Protein AF-A0A353VD55-F1 (afdb_monomer_lite)

Structure (mmCIF, N/CA/C/O backbone):
data_AF-A0A353VD55-F1
#
_entry.id   AF-A0A353VD55-F1
#
loop_
_atom_site.group_PDB
_atom_site.id
_atom_site.type_symbol
_atom_site.label_atom_id
_atom_site.label_alt_id
_atom_site.label_comp_id
_atom_site.label_asym_id
_atom_site.label_entity_id
_atom_site.label_seq_id
_atom_site.pdbx_PDB_ins_code
_atom_site.Cartn_x
_atom_site.Cartn_y
_atom_site.Cartn_z
_atom_site.occupancy
_atom_site.B_iso_or_equiv
_atom_site.auth_seq_id
_atom_site.auth_comp_id
_atom_site.auth_asym_id
_atom_site.auth_atom_id
_atom_site.pdbx_PDB_model_num
ATOM 1 N N . MET A 1 1 ? -8.603 4.888 32.635 1.00 79.81 1 MET A N 1
ATOM 2 C CA . MET A 1 1 ? -8.144 5.585 31.415 1.00 79.81 1 MET A CA 1
ATOM 3 C C . MET A 1 1 ? -7.722 4.513 30.421 1.00 79.81 1 MET A C 1
ATOM 5 O O . MET A 1 1 ? -6.927 3.668 30.808 1.00 79.81 1 MET A O 1
ATOM 9 N N . THR A 1 2 ? -8.288 4.475 29.214 1.00 91.88 2 THR A N 1
ATOM 10 C CA . THR A 1 2 ? -7.999 3.417 28.226 1.00 91.88 2 THR A CA 1
ATOM 11 C C . THR A 1 2 ? -7.077 3.973 27.149 1.00 91.88 2 THR A C 1
ATOM 13 O O . THR A 1 2 ? -7.445 4.933 26.475 1.00 91.88 2 THR A O 1
ATOM 16 N N . ILE A 1 3 ? -5.887 3.392 26.993 1.00 93.56 3 ILE A N 1
ATOM 17 C CA . ILE A 1 3 ? -4.938 3.769 25.938 1.00 93.56 3 ILE A CA 1
ATOM 18 C C . ILE A 1 3 ? -5.338 3.043 24.650 1.00 93.56 3 ILE A C 1
ATOM 20 O O . ILE A 1 3 ? -5.548 1.832 24.666 1.00 93.56 3 ILE A O 1
ATOM 24 N N . LYS A 1 4 ? -5.456 3.782 23.541 1.00 94.81 4 LYS A N 1
ATOM 25 C CA . LYS A 1 4 ? -5.664 3.216 22.201 1.00 94.81 4 LYS A CA 1
ATOM 26 C C . LYS A 1 4 ? -4.349 3.257 21.431 1.00 94.81 4 LYS A C 1
ATOM 28 O O . LYS A 1 4 ? -3.719 4.309 21.365 1.00 94.81 4 LYS A O 1
ATOM 33 N N . TYR A 1 5 ? -3.972 2.133 20.833 1.00 95.12 5 TYR A N 1
ATOM 34 C CA . TYR A 1 5 ? -2.825 2.044 19.932 1.00 95.12 5 TYR A CA 1
ATOM 35 C C . TYR A 1 5 ? -3.300 2.187 18.490 1.00 95.12 5 TYR A C 1
ATOM 37 O O . TYR A 1 5 ? -4.360 1.670 18.143 1.00 95.12 5 TYR A O 1
ATOM 45 N N . ARG A 1 6 ? -2.524 2.908 17.677 1.00 96.88 6 ARG A N 1
ATOM 46 C CA . ARG A 1 6 ? -2.741 3.041 16.236 1.00 96.88 6 ARG A CA 1
ATOM 47 C C . ARG A 1 6 ? -1.520 2.487 15.512 1.00 96.88 6 ARG A C 1
ATOM 49 O O . ARG A 1 6 ? -0.394 2.776 15.914 1.00 96.88 6 ARG A O 1
ATOM 56 N N . ILE A 1 7 ? -1.743 1.691 14.478 1.00 95.75 7 ILE A N 1
ATOM 57 C CA . ILE A 1 7 ? -0.726 0.985 13.706 1.00 95.75 7 ILE A CA 1
ATOM 58 C C . ILE A 1 7 ? -0.803 1.464 12.257 1.00 95.75 7 ILE A C 1
ATOM 60 O O . ILE A 1 7 ? -1.861 1.432 11.631 1.00 95.75 7 ILE A O 1
ATOM 64 N N . GLY A 1 8 ? 0.331 1.910 11.722 1.00 96.12 8 GLY A N 1
ATOM 65 C CA . GLY A 1 8 ? 0.492 2.237 10.307 1.00 96.12 8 GLY A CA 1
ATOM 66 C C . GLY A 1 8 ? 1.337 1.194 9.585 1.00 96.12 8 GLY A C 1
ATOM 67 O O . GLY A 1 8 ? 2.223 0.590 10.190 1.00 96.12 8 GLY A O 1
ATOM 68 N N . ALA A 1 9 ? 1.083 1.002 8.291 1.00 94.38 9 ALA A N 1
ATOM 69 C CA . ALA A 1 9 ? 1.869 0.119 7.435 1.00 94.38 9 ALA A CA 1
ATOM 70 C C . ALA A 1 9 ? 2.543 0.897 6.294 1.00 94.38 9 ALA A C 1
ATOM 72 O O . ALA A 1 9 ? 1.918 1.728 5.637 1.00 94.38 9 ALA A O 1
ATOM 73 N N . MET A 1 10 ? 3.821 0.593 6.049 1.00 92.25 10 MET A N 1
ATOM 74 C CA . MET A 1 10 ? 4.619 1.134 4.943 1.00 92.25 10 MET A CA 1
ATOM 75 C C . MET A 1 10 ? 5.429 0.006 4.288 1.00 92.25 10 MET A C 1
ATOM 77 O O . MET A 1 10 ? 6.567 -0.247 4.690 1.00 92.25 10 MET A O 1
ATOM 81 N N . PRO A 1 11 ? 4.869 -0.721 3.315 1.00 85.50 11 PRO A N 1
ATOM 82 C CA . PRO A 1 11 ? 5.615 -1.760 2.627 1.00 85.50 11 PRO A CA 1
ATOM 83 C C . PRO A 1 11 ? 6.529 -1.195 1.538 1.00 85.50 11 PRO A C 1
ATOM 85 O O . PRO A 1 11 ? 6.285 -0.152 0.930 1.00 85.50 11 PRO A O 1
ATOM 88 N N . GLY A 1 12 ? 7.596 -1.944 1.288 1.00 82.56 12 GLY A N 1
ATOM 89 C CA . GLY A 1 12 ? 8.578 -1.709 0.242 1.00 82.56 12 GLY A CA 1
ATOM 90 C C . GLY A 1 12 ? 9.749 -2.688 0.394 1.00 82.56 12 GLY A C 1
ATOM 91 O O . GLY A 1 12 ? 9.924 -3.250 1.479 1.00 82.56 12 GLY A O 1
ATOM 92 N N . PRO A 1 13 ? 10.563 -2.899 -0.655 1.00 87.12 13 PRO A N 1
ATOM 93 C CA . PRO A 1 13 ? 10.496 -2.277 -1.984 1.00 87.12 13 PRO A CA 1
ATOM 94 C C . PRO A 1 13 ? 9.346 -2.816 -2.856 1.00 87.12 13 PRO A C 1
ATOM 96 O O . PRO A 1 13 ? 8.786 -3.871 -2.572 1.00 87.12 13 PRO A O 1
ATOM 99 N N . TRP A 1 14 ? 8.996 -2.087 -3.920 1.00 89.88 14 TRP A N 1
ATOM 100 C CA . TRP A 1 14 ? 7.898 -2.450 -4.820 1.00 89.88 14 TRP A CA 1
ATOM 101 C C . TRP A 1 14 ? 8.403 -3.244 -6.034 1.00 89.88 14 TRP A C 1
ATOM 103 O O . TRP A 1 14 ? 9.357 -2.803 -6.683 1.00 89.88 14 TRP A O 1
ATOM 113 N N . PRO A 1 15 ? 7.772 -4.384 -6.376 1.00 90.81 15 PRO A N 1
ATOM 114 C CA . PRO A 1 15 ? 8.042 -5.079 -7.629 1.00 90.81 15 PRO A CA 1
ATOM 115 C C . PRO A 1 15 ? 7.719 -4.194 -8.837 1.00 90.81 15 PRO A C 1
ATOM 117 O O . PRO A 1 15 ? 6.765 -3.414 -8.816 1.00 90.81 15 PRO A O 1
ATOM 120 N N . ALA A 1 16 ? 8.495 -4.337 -9.909 1.00 85.94 16 ALA A N 1
ATOM 121 C CA . ALA A 1 16 ? 8.188 -3.689 -11.178 1.00 85.94 16 ALA A CA 1
ATOM 122 C C . ALA A 1 16 ? 7.044 -4.418 -11.907 1.00 85.94 16 ALA A C 1
ATOM 124 O O . ALA A 1 16 ? 6.878 -5.630 -11.783 1.00 85.94 16 ALA A O 1
ATOM 125 N N . GLY A 1 17 ? 6.290 -3.687 -12.729 1.00 87.06 17 GLY A N 1
ATOM 126 C CA . GLY A 1 17 ? 5.276 -4.283 -13.601 1.00 87.06 17 GLY A CA 1
ATOM 127 C C . GLY A 1 17 ? 4.003 -4.752 -12.872 1.00 87.06 17 GLY A C 1
ATOM 128 O O . GLY A 1 17 ? 3.671 -4.230 -11.805 1.00 87.06 17 GLY A O 1
ATOM 129 N N . PRO A 1 18 ? 3.246 -5.702 -13.458 1.00 90.06 18 PRO A N 1
ATOM 130 C CA . PRO A 1 18 ? 1.921 -6.099 -12.966 1.00 90.06 18 PRO A CA 1
ATOM 131 C C . PRO A 1 18 ? 1.903 -6.630 -11.528 1.00 90.06 18 PRO A C 1
ATOM 133 O O . PRO A 1 18 ? 0.945 -6.381 -10.800 1.00 90.06 18 PRO A O 1
ATOM 136 N N . GLU A 1 19 ? 2.975 -7.294 -11.092 1.00 91.25 19 GLU A N 1
ATOM 137 C CA . GLU A 1 19 ? 3.092 -7.830 -9.730 1.00 91.25 19 GLU A CA 1
ATOM 138 C C . GLU A 1 19 ? 3.048 -6.725 -8.665 1.00 91.25 19 GLU A C 1
ATOM 140 O O . GLU A 1 19 ? 2.464 -6.913 -7.599 1.00 91.25 19 GLU A O 1
ATOM 145 N N . GLY A 1 20 ? 3.606 -5.544 -8.962 1.00 92.19 20 GLY A N 1
ATOM 146 C CA . GLY A 1 20 ? 3.559 -4.389 -8.063 1.00 92.19 20 GLY A CA 1
ATOM 147 C C . GLY A 1 20 ? 2.142 -3.838 -7.891 1.00 92.19 20 GLY A C 1
ATOM 148 O O . GLY A 1 20 ? 1.740 -3.498 -6.778 1.00 92.19 20 GLY A O 1
ATOM 149 N N . ARG A 1 21 ? 1.354 -3.814 -8.974 1.00 92.12 21 ARG A N 1
ATOM 150 C CA . ARG A 1 21 ? -0.065 -3.425 -8.936 1.00 92.12 21 ARG A CA 1
ATOM 151 C C . ARG A 1 21 ? -0.879 -4.410 -8.099 1.00 92.12 21 ARG A C 1
ATOM 153 O O . ARG A 1 21 ? -1.656 -3.989 -7.246 1.00 92.12 21 ARG A O 1
ATOM 160 N N . ASP A 1 22 ? -0.706 -5.706 -8.340 1.00 94.44 22 ASP A N 1
ATOM 161 C CA . ASP A 1 22 ? -1.480 -6.738 -7.650 1.00 94.44 22 ASP A CA 1
ATOM 162 C C . ASP A 1 22 ? -1.130 -6.771 -6.151 1.00 94.44 22 ASP A C 1
ATOM 164 O O . ASP A 1 22 ? -2.019 -6.901 -5.305 1.00 94.44 22 ASP A O 1
ATOM 168 N N . LEU A 1 23 ? 0.146 -6.546 -5.808 1.00 93.88 23 LEU A N 1
ATOM 169 C CA . LEU A 1 23 ? 0.584 -6.352 -4.427 1.00 93.88 23 LEU A CA 1
ATOM 170 C C . LEU A 1 23 ? -0.060 -5.117 -3.785 1.00 93.88 23 LEU A C 1
ATOM 172 O O . LEU A 1 23 ? -0.538 -5.217 -2.656 1.00 93.88 23 LEU A O 1
ATOM 176 N N . LEU A 1 24 ? -0.103 -3.976 -4.483 1.00 94.62 24 LEU A N 1
ATOM 177 C CA . LEU A 1 24 ? -0.739 -2.755 -3.980 1.00 94.62 24 LEU A CA 1
ATOM 178 C C . LEU A 1 24 ? -2.217 -2.993 -3.658 1.00 94.62 24 LEU A C 1
ATOM 180 O O . LEU A 1 24 ? -2.670 -2.647 -2.571 1.00 94.62 24 LEU A O 1
ATOM 184 N N . TYR A 1 25 ? -2.966 -3.619 -4.567 1.00 95.69 25 TYR A N 1
ATOM 185 C CA . TYR A 1 25 ? -4.383 -3.907 -4.335 1.00 95.69 25 TYR A CA 1
ATOM 186 C C . TYR A 1 25 ? -4.585 -4.854 -3.159 1.00 95.69 25 TYR A C 1
ATOM 188 O O . TYR A 1 25 ? -5.408 -4.581 -2.288 1.00 95.69 25 TYR A O 1
ATOM 196 N N . ARG A 1 26 ? -3.789 -5.924 -3.086 1.00 95.81 26 ARG A N 1
ATOM 197 C CA . ARG A 1 26 ? -3.867 -6.880 -1.980 1.00 95.81 26 ARG A CA 1
ATOM 198 C C . ARG A 1 26 ? -3.535 -6.237 -0.637 1.00 95.81 26 ARG A C 1
ATOM 200 O O . ARG A 1 26 ? -4.171 -6.559 0.362 1.00 95.81 26 ARG A O 1
ATOM 207 N N . LEU A 1 27 ? -2.542 -5.351 -0.609 1.00 95.62 27 LEU A N 1
ATOM 208 C CA . LEU A 1 27 ? -2.174 -4.598 0.583 1.00 95.62 27 LEU A CA 1
ATOM 209 C C . LEU A 1 27 ? -3.326 -3.709 1.053 1.00 95.62 27 LEU A C 1
ATOM 211 O O . LEU A 1 27 ? -3.642 -3.726 2.238 1.00 95.62 27 LEU A O 1
ATOM 215 N N . IL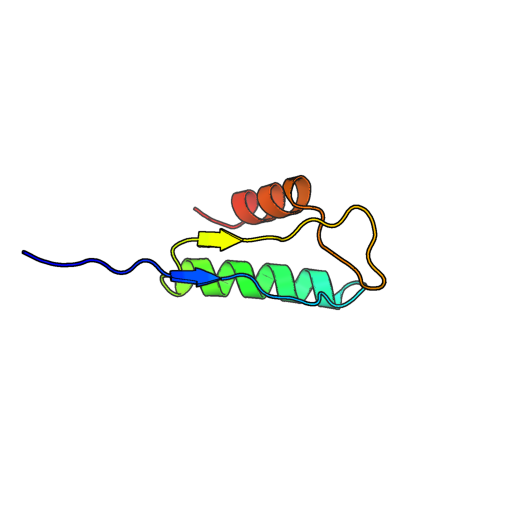E A 1 28 ? -3.935 -2.944 0.141 1.00 96.81 28 ILE A N 1
ATOM 216 C CA . ILE A 1 28 ? -5.049 -2.048 0.472 1.00 96.81 28 ILE A CA 1
ATOM 217 C C . ILE A 1 28 ? -6.190 -2.848 1.098 1.00 96.81 28 ILE A C 1
ATOM 219 O O . ILE A 1 28 ? -6.627 -2.525 2.200 1.00 96.81 28 ILE A O 1
ATOM 223 N N . ASP A 1 29 ? -6.601 -3.935 0.441 1.00 96.12 29 ASP A N 1
ATOM 224 C CA . ASP A 1 29 ? -7.701 -4.776 0.913 1.00 96.12 29 ASP A CA 1
ATOM 225 C C . ASP A 1 29 ? -7.388 -5.404 2.287 1.00 96.12 29 ASP A C 1
ATOM 227 O O . ASP A 1 29 ? -8.257 -5.477 3.158 1.00 96.12 29 ASP A O 1
ATOM 231 N N . LEU A 1 30 ? -6.137 -5.831 2.506 1.00 96.00 30 LEU A N 1
ATOM 232 C CA . LEU A 1 30 ? -5.686 -6.389 3.783 1.00 96.00 30 LEU A CA 1
ATOM 233 C C . LEU A 1 30 ? -5.712 -5.343 4.904 1.00 96.00 30 LEU A C 1
ATOM 235 O O . LEU A 1 30 ? -6.145 -5.651 6.011 1.00 96.00 30 LEU A O 1
ATOM 239 N N . CYS A 1 31 ? -5.227 -4.129 4.645 1.00 96.44 31 CYS A N 1
ATOM 240 C CA . CYS A 1 31 ? -5.163 -3.073 5.651 1.00 96.44 31 CYS A CA 1
ATOM 241 C C . CYS A 1 31 ? -6.556 -2.561 6.032 1.00 96.44 31 CYS A C 1
ATOM 243 O O . CYS A 1 31 ? -6.839 -2.446 7.225 1.00 96.44 31 CYS A O 1
ATOM 245 N N . GLU A 1 32 ? -7.423 -2.346 5.040 1.00 95.75 32 GLU A N 1
ATOM 246 C CA . GLU A 1 32 ? -8.818 -1.933 5.231 1.00 95.75 32 GLU A CA 1
ATOM 247 C C . GLU A 1 32 ? -9.597 -2.960 6.069 1.00 95.75 32 GLU A C 1
ATOM 249 O O . GLU A 1 32 ? -10.269 -2.613 7.039 1.00 95.75 32 GLU A O 1
ATOM 254 N N . GLY A 1 33 ? -9.470 -4.252 5.741 1.00 95.06 33 GLY A N 1
ATOM 255 C CA . GLY A 1 33 ? -10.147 -5.326 6.474 1.00 95.06 33 GLY A CA 1
ATOM 256 C C . GLY A 1 33 ? -9.483 -5.717 7.801 1.00 95.06 33 GLY A C 1
ATOM 257 O O . GLY A 1 33 ? -10.120 -6.348 8.643 1.00 95.06 33 GLY A O 1
ATOM 258 N N . GLY A 1 34 ? -8.204 -5.379 7.987 1.00 94.38 34 GLY A N 1
ATOM 259 C CA . GLY A 1 34 ? -7.353 -5.874 9.075 1.00 94.38 34 GLY A CA 1
ATOM 260 C C . GLY A 1 34 ? -7.214 -4.946 10.281 1.00 94.38 34 GLY A C 1
ATOM 261 O O . GLY A 1 34 ? -6.493 -5.287 11.217 1.00 94.38 34 GLY A O 1
ATOM 262 N N . GLY A 1 35 ? -7.870 -3.782 10.277 1.00 92.38 35 GLY A N 1
ATOM 263 C CA . GLY A 1 35 ? -7.787 -2.812 11.374 1.00 92.38 35 GLY A CA 1
ATOM 264 C C . GLY A 1 35 ? -6.472 -2.028 11.414 1.00 92.38 35 GLY A C 1
ATOM 265 O O . GLY A 1 35 ? -6.067 -1.575 12.483 1.00 92.38 35 GLY A O 1
ATOM 266 N N . ILE A 1 36 ? -5.797 -1.881 10.269 1.00 96.56 36 ILE A N 1
ATOM 267 C CA . ILE A 1 36 ? -4.639 -0.994 10.132 1.00 96.56 36 ILE A CA 1
ATOM 268 C C . ILE A 1 36 ? -5.138 0.438 9.969 1.00 96.5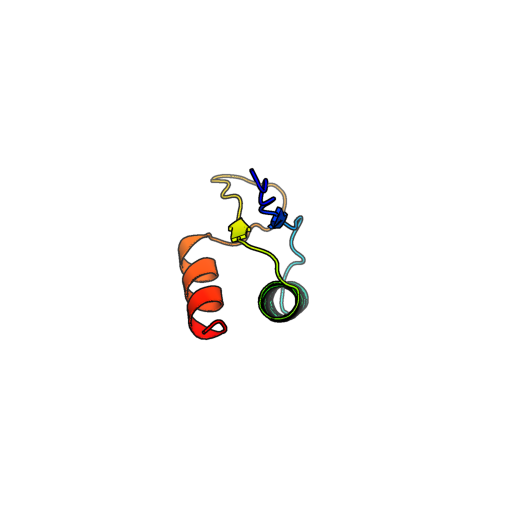6 36 ILE A C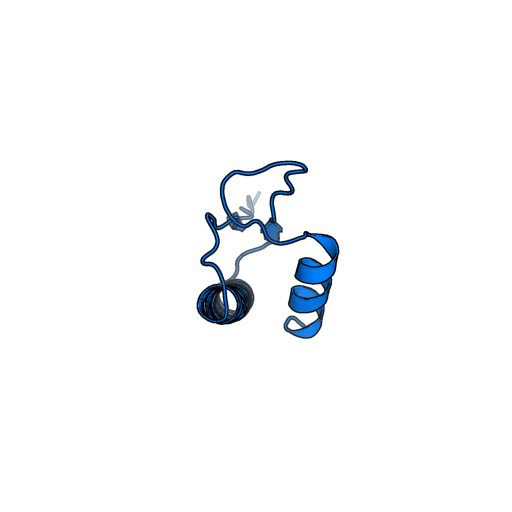 1
ATOM 270 O O . ILE A 1 36 ? -6.005 0.726 9.152 1.00 96.56 36 ILE A O 1
ATOM 274 N N . ASP A 1 37 ? -4.572 1.354 10.746 1.00 96.62 37 ASP A N 1
ATOM 275 C CA . ASP A 1 37 ? -5.115 2.700 10.899 1.00 96.62 37 ASP A CA 1
ATOM 276 C C . ASP A 1 37 ? -4.625 3.690 9.841 1.00 96.62 37 ASP A C 1
ATOM 278 O O . ASP A 1 37 ? -5.196 4.772 9.702 1.00 96.62 37 ASP A O 1
ATOM 282 N N . SER A 1 38 ? -3.521 3.375 9.159 1.00 95.50 38 SER A N 1
ATOM 283 C CA . SER A 1 38 ? -2.945 4.227 8.116 1.00 95.50 38 SER A CA 1
ATOM 284 C C . SER A 1 38 ? -2.030 3.452 7.168 1.00 95.50 38 SER A C 1
ATOM 286 O O . SER A 1 38 ? -1.289 2.558 7.581 1.00 95.50 38 SER A O 1
ATOM 288 N N . LEU A 1 39 ? -2.044 3.848 5.896 1.00 95.19 39 LEU A N 1
ATOM 289 C CA . LEU A 1 39 ? -1.072 3.441 4.886 1.00 95.19 39 LEU A CA 1
ATOM 290 C C . LEU A 1 39 ? -0.118 4.597 4.600 1.00 95.19 39 LEU A C 1
ATOM 292 O O . LEU A 1 39 ? -0.535 5.750 4.511 1.00 95.19 39 LEU A O 1
ATOM 296 N N . TRP A 1 40 ? 1.160 4.272 4.451 1.00 94.88 40 TRP A N 1
ATOM 297 C CA . TRP A 1 40 ? 2.226 5.235 4.211 1.00 94.88 40 TRP A CA 1
ATOM 298 C C . TRP A 1 40 ? 2.982 4.835 2.949 1.00 94.88 40 TRP A C 1
ATOM 300 O O . TRP A 1 40 ? 3.265 3.656 2.728 1.00 94.88 40 TRP A O 1
ATOM 310 N N . PHE A 1 41 ? 3.347 5.827 2.138 1.00 92.88 41 PHE A N 1
ATOM 311 C CA . PHE A 1 41 ? 4.109 5.635 0.908 1.00 92.88 41 PHE A CA 1
ATOM 312 C C . PHE A 1 41 ? 5.284 6.607 0.891 1.00 92.88 41 PHE A C 1
ATOM 314 O O . PHE A 1 41 ? 5.107 7.816 1.026 1.00 92.88 41 PHE A O 1
ATOM 321 N N . SER A 1 42 ? 6.497 6.072 0.758 1.00 89.38 42 SER A N 1
ATOM 322 C CA . SER A 1 42 ? 7.711 6.883 0.682 1.00 89.38 42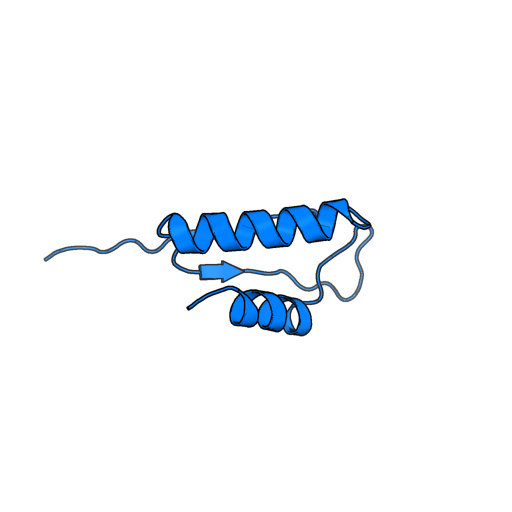 SER A CA 1
ATOM 323 C C . SER A 1 42 ? 7.945 7.377 -0.742 1.00 89.38 42 SER A C 1
ATOM 325 O O . SER A 1 42 ? 8.053 6.552 -1.652 1.00 89.38 42 SER A O 1
ATOM 327 N N . GLU A 1 43 ? 8.151 8.678 -0.911 1.00 89.06 43 GLU A N 1
ATOM 328 C CA . GLU A 1 43 ? 8.620 9.253 -2.170 1.00 89.06 43 GLU A CA 1
ATOM 329 C C . GLU A 1 43 ? 10.146 9.314 -2.223 1.00 89.06 43 GLU A C 1
ATOM 331 O O . GLU A 1 43 ? 10.815 9.528 -1.208 1.00 89.06 43 GLU A O 1
ATOM 336 N N . ARG A 1 44 ? 10.704 9.155 -3.423 1.00 88.19 44 ARG A N 1
ATOM 337 C CA . ARG A 1 44 ? 12.114 9.414 -3.711 1.00 88.19 44 ARG A CA 1
ATOM 338 C C . ARG A 1 44 ? 12.231 10.061 -5.089 1.00 88.19 44 ARG A C 1
ATOM 340 O O . ARG A 1 44 ? 11.817 9.456 -6.069 1.00 88.19 44 ARG A O 1
ATOM 347 N N . LEU A 1 45 ? 12.867 11.235 -5.164 1.00 88.62 45 LEU A N 1
ATOM 348 C CA . LEU A 1 45 ? 13.200 11.896 -6.438 1.00 88.62 45 LEU A CA 1
ATOM 349 C C . LEU A 1 45 ? 14.165 11.064 -7.292 1.00 88.62 45 LEU A C 1
ATOM 351 O O . LEU A 1 45 ? 14.131 11.112 -8.516 1.00 88.62 45 LEU A O 1
ATOM 355 N N . SER A 1 46 ? 15.040 10.306 -6.634 1.00 90.50 46 SER A N 1
ATOM 356 C CA . SER A 1 46 ? 15.957 9.372 -7.271 1.00 90.50 46 SER A CA 1
ATOM 357 C C . SER A 1 46 ? 16.003 8.092 -6.454 1.00 90.50 46 SER A C 1
ATOM 359 O O . SER A 1 46 ? 16.161 8.123 -5.229 1.00 90.50 46 SER A O 1
ATOM 361 N N . SER A 1 47 ? 15.833 6.956 -7.121 1.00 87.19 47 SER A N 1
ATOM 362 C CA . SER A 1 47 ? 15.925 5.648 -6.492 1.00 87.19 47 SER A CA 1
ATOM 363 C C . SER A 1 47 ? 16.456 4.622 -7.490 1.00 87.19 47 SER A C 1
ATOM 365 O O . SER A 1 47 ? 16.037 4.636 -8.646 1.00 87.19 47 SER A O 1
ATOM 367 N N . PRO A 1 48 ? 17.348 3.711 -7.062 1.00 88.25 48 PRO A N 1
ATOM 368 C CA . PRO A 1 48 ? 17.774 2.591 -7.899 1.00 88.25 48 PRO A CA 1
ATOM 369 C C . PRO A 1 48 ? 16.678 1.523 -8.057 1.00 88.25 48 PRO A C 1
ATOM 371 O O . PRO A 1 48 ? 16.827 0.619 -8.875 1.00 88.25 48 PRO A O 1
ATOM 374 N N . SER A 1 49 ? 15.591 1.618 -7.284 1.00 86.00 49 SER A N 1
ATOM 375 C CA . SER A 1 49 ? 14.468 0.680 -7.294 1.00 86.00 49 SER A CA 1
ATOM 376 C C . SER A 1 49 ? 13.152 1.420 -7.548 1.00 86.00 49 SER A C 1
ATOM 378 O O . SER A 1 49 ? 13.028 2.582 -7.157 1.00 86.00 49 SER A O 1
ATOM 380 N N . PRO A 1 50 ? 12.138 0.762 -8.139 1.00 84.81 50 PRO A N 1
ATOM 381 C CA . PRO A 1 50 ? 10.821 1.361 -8.302 1.00 84.81 50 PRO A CA 1
ATOM 382 C C . PRO A 1 50 ? 10.226 1.819 -6.966 1.00 84.81 50 PRO A C 1
ATOM 384 O O . PRO A 1 50 ? 10.241 1.095 -5.965 1.00 84.81 50 PRO A O 1
ATOM 387 N N . VAL A 1 51 ? 9.672 3.028 -6.972 1.00 90.00 51 VAL A N 1
ATOM 388 C CA . VAL A 1 51 ? 8.848 3.569 -5.893 1.00 90.00 51 VAL A CA 1
ATOM 389 C C . VAL A 1 51 ? 7.509 3.984 -6.470 1.00 90.00 51 VAL A C 1
ATOM 391 O O . VAL A 1 51 ? 7.431 4.457 -7.603 1.00 90.00 51 VAL A O 1
ATOM 394 N N . LEU A 1 52 ? 6.455 3.778 -5.693 1.00 91.50 52 LEU A N 1
ATOM 395 C CA . LEU A 1 52 ? 5.143 4.282 -6.044 1.00 91.50 52 LEU A CA 1
ATOM 396 C C . LEU A 1 52 ? 5.121 5.804 -5.875 1.00 91.50 52 LEU A C 1
ATOM 398 O O . LEU A 1 52 ? 5.580 6.317 -4.854 1.00 91.50 52 LEU A O 1
ATOM 402 N N . GLU A 1 53 ? 4.585 6.516 -6.863 1.00 92.44 53 GLU A N 1
ATOM 403 C CA . GLU A 1 53 ? 4.345 7.953 -6.741 1.00 92.44 53 GLU A CA 1
ATOM 404 C C . GLU A 1 53 ? 3.174 8.165 -5.756 1.00 92.44 53 GLU A C 1
ATOM 406 O O . GLU A 1 53 ? 2.097 7.590 -5.969 1.00 92.44 53 GLU A O 1
ATOM 411 N N . PRO A 1 54 ? 3.358 8.899 -4.641 1.00 93.06 54 PRO A N 1
ATOM 412 C CA . PRO A 1 54 ? 2.383 8.896 -3.557 1.00 93.06 54 PRO A CA 1
ATOM 413 C C . PRO A 1 54 ? 1.006 9.443 -3.926 1.00 93.06 54 PRO A C 1
ATOM 415 O O . PRO A 1 54 ? 0.018 8.884 -3.458 1.00 93.06 54 PRO A O 1
ATOM 418 N N . LEU A 1 55 ? 0.890 10.498 -4.737 1.00 95.25 55 LEU A N 1
ATOM 419 C CA . LEU A 1 55 ? -0.412 11.121 -5.009 1.00 95.25 55 LEU A CA 1
ATOM 420 C C . LEU A 1 55 ? -1.321 10.205 -5.828 1.00 95.25 55 LEU A C 1
ATOM 422 O O . LEU A 1 55 ? -2.468 9.957 -5.453 1.00 95.25 55 LEU A O 1
ATOM 426 N N . THR A 1 56 ? -0.802 9.657 -6.921 1.00 95.06 56 THR A N 1
ATOM 427 C CA . THR A 1 56 ? -1.514 8.676 -7.748 1.00 95.06 56 THR A CA 1
ATOM 428 C C . THR A 1 56 ? -1.811 7.401 -6.965 1.00 95.06 56 THR A C 1
ATOM 430 O O . THR A 1 56 ? -2.905 6.847 -7.080 1.00 95.06 56 THR A O 1
ATOM 433 N N . THR A 1 57 ? -0.896 6.972 -6.096 1.00 95.56 57 THR A N 1
ATOM 434 C CA . THR A 1 57 ? -1.112 5.811 -5.223 1.00 95.56 57 THR A CA 1
ATOM 435 C C . THR A 1 57 ? -2.221 6.061 -4.210 1.00 95.56 57 THR A C 1
ATOM 437 O O . THR A 1 57 ? -3.108 5.225 -4.057 1.00 95.56 57 THR A O 1
ATOM 440 N N . MET A 1 58 ? -2.239 7.225 -3.562 1.00 96.56 58 MET A N 1
ATOM 441 C CA . MET A 1 58 ? -3.299 7.596 -2.625 1.00 96.56 58 MET A CA 1
ATOM 442 C C . MET A 1 58 ? -4.658 7.729 -3.318 1.00 96.56 58 MET A C 1
ATOM 444 O O . MET A 1 58 ? -5.670 7.366 -2.723 1.00 96.56 58 MET A O 1
ATOM 448 N N . ALA A 1 59 ? -4.704 8.159 -4.583 1.00 97.88 59 ALA A N 1
ATOM 449 C CA . ALA A 1 59 ? -5.938 8.140 -5.368 1.00 97.88 59 ALA A CA 1
ATOM 450 C C . ALA A 1 59 ? -6.466 6.708 -5.581 1.00 97.88 59 ALA A C 1
ATOM 452 O O . ALA A 1 59 ? -7.667 6.467 -5.469 1.00 97.88 59 ALA A O 1
ATOM 453 N N . VAL A 1 60 ? -5.576 5.740 -5.828 1.00 96.94 60 VAL A N 1
ATOM 454 C CA . VAL A 1 60 ? -5.936 4.313 -5.913 1.00 96.94 60 VAL A CA 1
ATOM 455 C C . VAL A 1 60 ? -6.436 3.777 -4.571 1.00 96.94 60 VAL A C 1
ATOM 457 O O . VAL A 1 60 ? -7.432 3.057 -4.551 1.00 96.94 60 VAL A O 1
ATOM 460 N N . VAL A 1 61 ? -5.769 4.125 -3.464 1.00 97.06 61 VAL A N 1
ATOM 461 C CA . VAL A 1 61 ? -6.211 3.757 -2.107 1.00 97.06 61 VAL A CA 1
ATOM 462 C C . VAL A 1 61 ? -7.626 4.275 -1.873 1.00 97.06 61 VAL A C 1
ATOM 464 O O . VAL A 1 61 ? -8.521 3.480 -1.610 1.00 97.06 61 VAL A O 1
ATOM 467 N N . ALA A 1 62 ? -7.850 5.574 -2.083 1.00 97.25 62 ALA A N 1
ATOM 468 C CA . ALA A 1 62 ? -9.150 6.210 -1.895 1.00 97.25 62 ALA A CA 1
ATOM 469 C C . ALA A 1 62 ? -10.255 5.595 -2.770 1.00 97.25 62 ALA A C 1
ATOM 471 O O . ALA A 1 62 ? -11.398 5.504 -2.339 1.00 97.25 62 ALA A O 1
ATOM 472 N N . ALA A 1 63 ? -9.930 5.146 -3.986 1.00 97.12 63 ALA A N 1
ATOM 473 C CA . ALA A 1 63 ? -10.886 4.476 -4.867 1.00 97.12 63 ALA A CA 1
ATOM 474 C C . ALA A 1 63 ? -11.265 3.053 -4.409 1.00 97.12 63 ALA A C 1
ATOM 476 O O . ALA A 1 63 ? -12.254 2.504 -4.897 1.00 97.12 63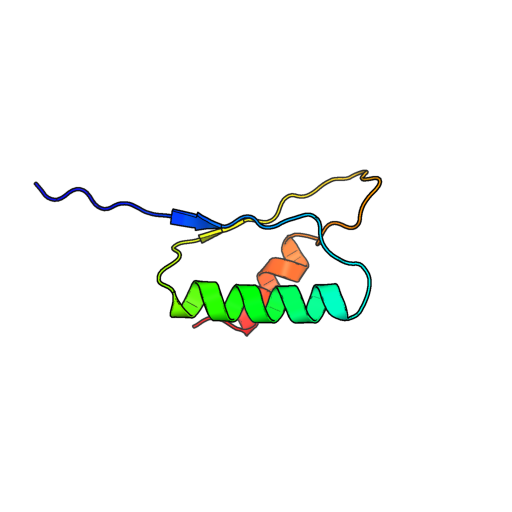 ALA A O 1
ATOM 477 N N . ARG A 1 64 ? -10.475 2.430 -3.524 1.00 95.81 64 ARG A N 1
ATOM 478 C CA . ARG A 1 64 ? -10.683 1.052 -3.043 1.00 95.81 64 ARG A CA 1
ATOM 479 C C . ARG A 1 64 ? -11.167 0.958 -1.595 1.00 95.81 64 ARG A C 1
ATOM 481 O O . ARG A 1 64 ? -11.713 -0.081 -1.234 1.00 95.81 64 ARG A O 1
ATOM 488 N N . THR A 1 65 ? -10.965 1.987 -0.781 1.00 95.38 65 THR A N 1
ATOM 489 C CA . THR A 1 65 ? -11.399 2.038 0.627 1.00 95.38 65 THR A CA 1
ATOM 490 C C . THR A 1 65 ? -12.770 2.709 0.773 1.00 95.38 65 THR A C 1
ATOM 492 O O . THR A 1 65 ? -13.265 3.306 -0.185 1.00 95.38 65 THR A O 1
ATOM 495 N N . ARG A 1 66 ? -13.412 2.592 1.945 1.00 88.38 66 ARG A N 1
ATOM 496 C CA . ARG A 1 66 ? -14.737 3.188 2.220 1.00 88.38 66 ARG A CA 1
ATOM 497 C C . ARG A 1 66 ? -14.690 4.386 3.159 1.00 88.38 66 ARG A C 1
ATOM 499 O O . ARG A 1 66 ? -13.819 4.419 4.050 1.00 88.38 66 ARG A O 1
#

Foldseek 3Di:
DDDDDAAEDEDDDADPDPRSVVVLLVVLVCCQVVRHRYYDFDDDPDDPGDGDDPPVSVVVSVVNHD

Radius of gyration: 13.33 Å; chains: 1; bounding b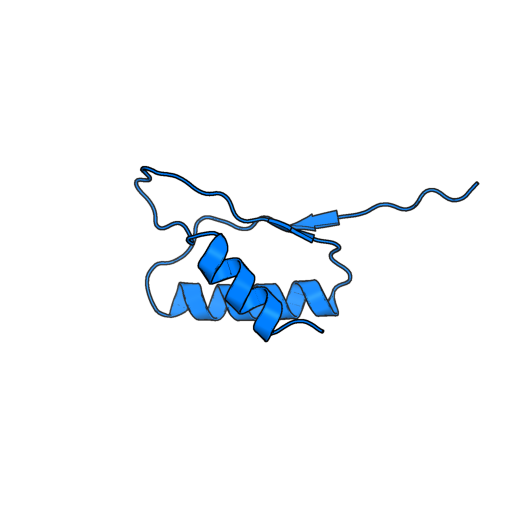ox: 32×20×45 Å

Sequence (66 aa):
MTIKYRIGAMPGPWPAGPEGRDLLYRLIDLCEGGGIDSLWFSERLSSPSPVLEPLTTMAVVAARTR

pLDDT: mean 92.68, std 4.02, range [79.81, 97.88]

Secondary structure (DSSP, 8-state):
--PPP--EE---SPPSTHHHHHHHHHHHHHHHHHT--EE-----SS-SS----HHHHHHHHHHH--